Protein AF-A0A4Z2GWP3-F1 (afdb_monomer)

Mean predicted aligned error: 12.88 Å

Solvent-accessible surface area (backbone atoms only — not comparable to full-atom values): 7897 Å² total; per-residue (Å²): 110,68,68,59,49,54,51,52,46,59,52,51,66,72,47,76,87,58,98,72,71,48,75,47,80,49,62,84,63,55,76,90,75,50,82,50,71,71,55,49,55,53,47,52,62,71,72,40,92,55,92,59,53,71,80,32,50,43,82,34,58,48,72,70,59,44,52,78,74,45,75,66,91,79,59,88,74,59,67,72,57,54,52,53,52,52,56,50,51,51,60,51,52,53,52,54,53,53,50,52,55,53,52,56,58,58,66,70,70,73,71,82,78,82,80,84,79,80,80,88,80,92,133

Radius of gyration: 27.99 Å; Cα contacts (8 Å, |Δi|>4): 48; chains: 1; bounding box: 84×50×63 Å

Organism: NCBI:txid230148

Sequence (123 aa):
MENLFFYVVSSLELLVAEDYMIVYLNGATPRRKMPGISWLRRCYQMIDRNVKFMDKIRYVHTLEELSQIIPMEHVQIPECVLQYDDEKAQAQGERLHQEEQQSNSALAKERPKSVIAEVGRDI

Secondary structure (DSSP, 8-state):
-HHHHHHHHHHHHHTTTS---EEEE-TT--GGGSPPHHHHHHHHHHH-SSTTHHHHEEEESSHHHHHTTS-GGG----HHHHHHHHHHHHHHHHHHHHHHHHHHHHHTT--------------

Foldseek 3Di:
DVVVLVVVLVVLVVVVPDDAAAEAACQPPDPVPDDDPVRVVVSVVRNDPDPCVVVRYHYDRAVVRVCVVDPPPPDDDDPVRVVVRVVVVVVVVVVVVVVVVVVVVVVVVPDDDDDPDDDDDDD

InterPro domains:
  IPR001251 CRAL-TRIO lipid binding domain [PF13716] (1-52)
  IPR036865 CRAL-TRIO lipid binding domain superfamily [G3DSA:3.40.525.10] (1-50)
  IPR036865 CRAL-TRIO lipid binding domain superfamily [G3DSA:3.40.525.10] (51-91)

Nearest PDB structures (foldseek):
  3k32-assembly1_A  TM=3.205E-01  e=5.606E+00  Methanocaldococcus jannaschii
  7x30-assembly1_b  TM=2.495E-01  e=9.070E+00  Staphylococcus phage S6

Structure (mmCIF, N/CA/C/O backbone):
data_AF-A0A4Z2GWP3-F1
#
_entry.id   AF-A0A4Z2GWP3-F1
#
loop_
_atom_site.group_PDB
_atom_site.id
_atom_site.type_symbol
_atom_site.label_atom_id
_atom_site.label_alt_id
_atom_site.label_comp_id
_atom_site.label_asym_id
_atom_site.label_entity_id
_atom_site.label_seq_id
_atom_site.pdbx_PDB_ins_code
_atom_site.Cartn_x
_atom_site.Cartn_y
_atom_site.Cartn_z
_atom_site.occupancy
_atom_site.B_iso_or_equiv
_atom_site.auth_seq_id
_atom_site.auth_comp_id
_atom_site.auth_asym_id
_atom_site.auth_atom_id
_atom_site.pdbx_PDB_model_num
ATOM 1 N N . MET A 1 1 ? 13.058 -0.166 5.796 1.00 69.12 1 MET A N 1
ATOM 2 C CA . MET A 1 1 ? 12.396 0.104 4.499 1.00 69.12 1 MET A CA 1
ATOM 3 C C . MET A 1 1 ? 13.223 -0.366 3.306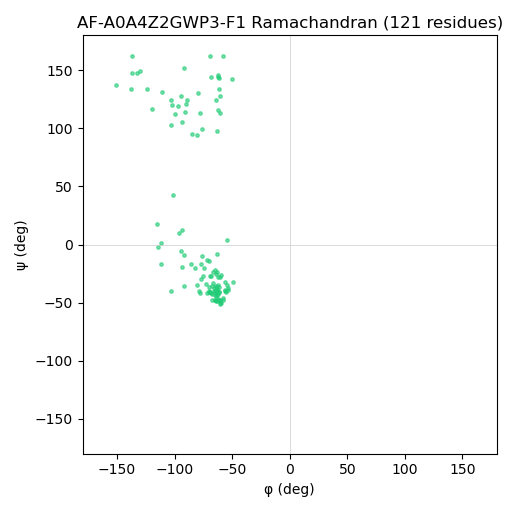 1.00 69.12 1 MET A C 1
ATOM 5 O O . MET A 1 1 ? 12.621 -0.726 2.308 1.00 69.12 1 MET A O 1
ATOM 9 N N . GLU A 1 2 ? 14.560 -0.423 3.381 1.00 71.31 2 GLU A N 1
ATOM 10 C CA . GLU A 1 2 ? 15.378 -0.945 2.266 1.00 71.31 2 GLU A CA 1
ATOM 11 C C . GLU A 1 2 ? 15.162 -2.446 2.004 1.00 71.31 2 GLU A C 1
ATOM 13 O O . GLU A 1 2 ? 15.038 -2.846 0.857 1.00 71.31 2 GLU A O 1
ATOM 18 N N . ASN A 1 3 ? 14.976 -3.268 3.041 1.00 80.94 3 ASN A N 1
ATOM 19 C CA . ASN A 1 3 ? 14.669 -4.696 2.849 1.00 80.94 3 ASN A CA 1
ATOM 20 C C . ASN A 1 3 ? 13.330 -4.923 2.127 1.00 80.94 3 ASN A C 1
ATOM 22 O O . ASN A 1 3 ? 13.235 -5.783 1.262 1.00 80.94 3 ASN A O 1
ATOM 26 N N . LEU A 1 4 ? 12.308 -4.118 2.451 1.00 77.75 4 LEU A N 1
ATOM 27 C CA . LEU A 1 4 ? 11.025 -4.139 1.742 1.00 77.75 4 LEU A CA 1
ATOM 28 C C . LEU A 1 4 ? 11.211 -3.719 0.283 1.00 77.75 4 LEU A C 1
ATOM 30 O O . LEU A 1 4 ? 10.626 -4.315 -0.610 1.00 77.75 4 LEU A O 1
ATOM 34 N N . PHE A 1 5 ? 12.048 -2.711 0.046 1.00 75.19 5 PHE A N 1
ATOM 35 C CA . PHE A 1 5 ? 12.366 -2.257 -1.297 1.00 75.19 5 PHE A CA 1
ATOM 36 C C . PHE A 1 5 ? 13.006 -3.362 -2.145 1.00 75.19 5 PHE A C 1
ATOM 38 O O . PHE A 1 5 ? 12.503 -3.657 -3.224 1.00 75.19 5 PHE A O 1
ATOM 45 N N . PHE A 1 6 ? 14.057 -4.014 -1.640 1.00 79.12 6 PHE A N 1
ATOM 46 C CA . PHE A 1 6 ? 14.716 -5.104 -2.362 1.00 79.12 6 PHE A CA 1
ATOM 47 C C . PHE A 1 6 ? 13.798 -6.307 -2.568 1.00 79.12 6 PHE A C 1
ATOM 49 O O . PHE A 1 6 ? 13.832 -6.909 -3.635 1.00 79.12 6 PHE A O 1
ATOM 56 N N . TYR A 1 7 ? 12.937 -6.616 -1.595 1.00 82.50 7 TYR A N 1
ATOM 57 C CA . TYR A 1 7 ? 11.922 -7.654 -1.749 1.00 82.50 7 TYR A CA 1
ATOM 58 C C . TYR A 1 7 ? 10.945 -7.339 -2.888 1.00 82.50 7 TYR A C 1
ATOM 60 O O . TYR A 1 7 ? 10.698 -8.193 -3.736 1.00 82.50 7 TYR A O 1
ATOM 68 N N . VAL A 1 8 ? 10.423 -6.109 -2.937 1.00 78.38 8 VAL A N 1
ATOM 69 C CA . VAL A 1 8 ? 9.487 -5.674 -3.984 1.00 78.38 8 VAL A CA 1
ATOM 70 C C . VAL A 1 8 ? 10.159 -5.701 -5.355 1.00 78.38 8 VAL A C 1
ATOM 72 O O . VAL A 1 8 ? 9.604 -6.286 -6.277 1.00 78.38 8 VAL A O 1
ATOM 75 N N . VAL A 1 9 ? 11.364 -5.137 -5.488 1.00 77.25 9 VAL A N 1
ATOM 76 C CA . VAL A 1 9 ? 12.116 -5.150 -6.756 1.00 77.25 9 VAL A CA 1
ATOM 77 C C . VAL A 1 9 ? 12.390 -6.583 -7.209 1.00 77.25 9 VAL A C 1
ATOM 79 O O . VAL A 1 9 ? 12.040 -6.936 -8.328 1.00 77.25 9 VAL A O 1
ATOM 82 N N . SER A 1 10 ? 12.927 -7.429 -6.324 1.00 78.56 10 SER A N 1
ATOM 83 C CA . SER A 1 10 ? 13.239 -8.823 -6.653 1.00 78.56 10 SER A CA 1
ATOM 84 C C . SER A 1 10 ? 11.993 -9.630 -7.019 1.00 78.56 10 SER A C 1
ATOM 86 O O . SER A 1 10 ? 12.074 -10.497 -7.879 1.00 78.56 10 SER A O 1
ATOM 88 N N . SER A 1 11 ? 10.846 -9.357 -6.392 1.00 78.12 11 SER A N 1
ATOM 89 C CA . SER A 1 11 ? 9.590 -10.045 -6.716 1.00 78.12 11 SER A CA 1
ATOM 90 C C . SER A 1 11 ? 9.045 -9.603 -8.074 1.00 78.12 11 SER A C 1
ATOM 92 O O . SER A 1 11 ? 8.604 -10.435 -8.857 1.00 78.12 11 SER A O 1
ATOM 94 N N . LEU A 1 12 ? 9.106 -8.306 -8.384 1.00 76.19 12 LEU A N 1
ATOM 95 C CA . LEU A 1 12 ? 8.613 -7.760 -9.651 1.00 76.19 12 LEU A CA 1
ATOM 96 C C . LEU A 1 12 ? 9.511 -8.122 -10.840 1.00 76.19 12 LEU A C 1
ATOM 98 O O . LEU A 1 12 ? 8.992 -8.375 -11.923 1.00 76.19 12 LEU A O 1
ATOM 102 N N . GLU A 1 13 ? 10.831 -8.218 -10.644 1.00 73.44 13 GLU A N 1
ATOM 103 C CA . GLU A 1 13 ? 11.769 -8.734 -11.655 1.00 73.44 13 GLU A CA 1
ATOM 104 C C . GLU A 1 13 ? 11.470 -10.191 -12.050 1.00 73.44 13 GLU A C 1
ATOM 106 O O . GLU A 1 13 ? 11.734 -10.594 -13.180 1.00 73.44 13 GLU A O 1
ATOM 111 N N . LEU A 1 14 ? 10.885 -10.984 -11.149 1.00 68.25 14 LEU A N 1
ATOM 112 C CA . LEU A 1 14 ? 10.464 -12.357 -11.445 1.00 68.25 14 LEU A CA 1
ATOM 113 C C . LEU A 1 14 ? 9.100 -12.422 -12.150 1.00 68.25 14 LEU A C 1
ATOM 115 O O . LEU A 1 14 ? 8.801 -13.414 -12.810 1.00 68.25 14 LEU A O 1
ATOM 119 N N . LEU A 1 15 ? 8.289 -11.366 -12.047 1.00 69.19 15 LEU A N 1
ATOM 120 C CA . LEU A 1 15 ? 6.936 -11.269 -12.611 1.00 69.19 15 LEU A CA 1
ATOM 121 C C . LEU A 1 15 ? 6.905 -10.619 -14.014 1.00 69.19 15 LEU A C 1
ATOM 123 O O . LEU A 1 15 ? 5.828 -10.299 -14.506 1.00 69.19 15 LEU A O 1
ATOM 127 N N . VAL A 1 16 ? 8.067 -10.453 -14.670 1.00 59.75 16 VAL A N 1
ATOM 128 C CA . VAL A 1 16 ? 8.345 -9.708 -15.932 1.00 59.75 16 VAL A CA 1
ATOM 129 C C . VAL A 1 16 ? 7.489 -10.086 -17.167 1.00 59.75 16 VAL A C 1
ATOM 131 O O . VAL A 1 16 ? 7.671 -9.514 -18.239 1.00 59.75 16 VAL A O 1
ATOM 134 N N . ALA A 1 17 ? 6.508 -10.981 -17.053 1.00 53.62 17 ALA A N 1
ATOM 135 C CA . ALA A 1 17 ? 5.630 -11.368 -18.157 1.00 53.62 17 ALA A CA 1
ATOM 136 C C . ALA A 1 17 ? 4.306 -10.576 -18.261 1.00 53.62 17 ALA A C 1
ATOM 138 O O . ALA A 1 17 ? 3.720 -10.575 -19.342 1.00 53.62 17 ALA A O 1
ATOM 139 N N . GLU A 1 18 ? 3.827 -9.898 -17.206 1.00 58.94 18 GLU A N 1
ATOM 140 C CA . GLU A 1 18 ? 2.463 -9.327 -17.186 1.00 58.94 18 GLU A CA 1
ATOM 141 C C . GLU A 1 18 ? 2.402 -7.869 -16.692 1.00 58.94 18 GLU A C 1
ATOM 143 O O . GLU A 1 18 ? 3.193 -7.437 -15.849 1.00 58.94 18 GLU A O 1
ATOM 148 N N . ASP A 1 19 ? 1.449 -7.095 -17.226 1.00 73.56 19 ASP A N 1
ATOM 149 C CA . ASP A 1 19 ? 1.130 -5.740 -16.761 1.00 73.56 19 ASP A CA 1
ATOM 150 C C . ASP A 1 19 ? 0.628 -5.798 -15.309 1.00 73.56 19 ASP A C 1
ATOM 152 O O . ASP A 1 19 ? -0.536 -6.084 -15.034 1.00 73.56 19 ASP A O 1
ATOM 156 N N . TYR A 1 20 ? 1.527 -5.539 -14.360 1.00 77.31 20 TYR A N 1
ATOM 157 C CA . TYR A 1 20 ? 1.237 -5.618 -12.933 1.00 77.31 20 TYR A CA 1
ATOM 158 C C . TYR A 1 20 ? 0.782 -4.275 -12.346 1.00 77.31 20 TYR A C 1
ATOM 160 O O . TYR A 1 20 ? 1.203 -3.190 -12.762 1.00 77.31 20 TYR A O 1
ATOM 168 N N . MET A 1 21 ? -0.020 -4.366 -11.286 1.00 80.25 21 MET A N 1
ATOM 169 C CA . MET A 1 21 ? -0.400 -3.257 -10.415 1.00 80.25 21 MET A CA 1
ATOM 170 C C . MET A 1 21 ? -0.037 -3.613 -8.971 1.00 80.25 21 MET A C 1
ATOM 172 O O . MET A 1 21 ? -0.329 -4.709 -8.499 1.00 80.25 21 MET A O 1
ATOM 176 N N . ILE A 1 22 ? 0.592 -2.682 -8.257 1.00 83.56 22 ILE A N 1
ATOM 177 C CA . ILE A 1 22 ? 0.935 -2.825 -6.842 1.00 83.56 22 ILE A CA 1
ATOM 178 C C . ILE A 1 22 ? -0.149 -2.131 -6.026 1.00 83.56 22 ILE A C 1
ATOM 180 O O . ILE A 1 22 ? -0.325 -0.916 -6.125 1.00 83.56 22 ILE A O 1
ATOM 184 N N . VAL A 1 23 ? -0.846 -2.879 -5.177 1.00 85.44 23 VAL A N 1
ATOM 185 C CA . VAL A 1 23 ? -1.799 -2.300 -4.228 1.00 85.44 23 VAL A CA 1
ATOM 186 C C . VAL A 1 23 ? -1.165 -2.250 -2.840 1.00 85.44 23 VAL A C 1
ATOM 188 O O . VAL A 1 23 ? -0.766 -3.272 -2.285 1.00 85.44 23 VAL A O 1
ATOM 191 N N . TYR A 1 24 ? -1.042 -1.047 -2.283 1.00 86.44 24 TYR A N 1
ATOM 192 C CA . TYR A 1 24 ? -0.488 -0.805 -0.956 1.00 86.44 24 TYR A CA 1
ATOM 193 C C . TYR A 1 24 ? -1.609 -0.519 0.045 1.00 86.44 24 TYR A C 1
ATOM 195 O O . TYR A 1 24 ? -2.153 0.588 0.093 1.00 86.44 24 TYR A O 1
ATOM 203 N N . LEU A 1 25 ? -1.928 -1.525 0.862 1.00 86.31 25 LEU A N 1
ATOM 204 C CA . LEU A 1 25 ? -2.883 -1.408 1.960 1.00 86.31 25 LEU A CA 1
ATOM 205 C C . LEU A 1 25 ? -2.234 -0.699 3.156 1.00 86.31 25 LEU A C 1
ATOM 207 O O . LEU A 1 25 ? -1.318 -1.217 3.795 1.00 86.31 25 LEU A O 1
ATOM 211 N N . ASN A 1 26 ? -2.722 0.501 3.462 1.00 82.94 26 ASN A N 1
ATOM 212 C CA . ASN A 1 26 ? -2.139 1.413 4.445 1.00 82.94 26 ASN A CA 1
ATOM 213 C C . ASN A 1 26 ? -3.049 1.680 5.658 1.00 82.94 26 ASN A C 1
ATOM 215 O O . ASN A 1 26 ? -2.851 2.664 6.371 1.00 82.94 26 ASN A O 1
ATOM 219 N N . GLY A 1 27 ? -4.060 0.840 5.893 1.00 79.31 27 GLY A N 1
ATOM 220 C CA . GLY A 1 27 ? -5.104 1.091 6.894 1.00 79.31 27 GLY A CA 1
ATOM 221 C C . GLY A 1 27 ? -4.595 1.326 8.322 1.00 79.31 27 GLY A C 1
ATOM 222 O O . GLY A 1 27 ? -5.174 2.136 9.040 1.00 79.31 27 GLY A O 1
ATOM 223 N N . ALA A 1 28 ? -3.482 0.687 8.702 1.00 77.56 28 ALA A N 1
ATOM 224 C CA . ALA A 1 28 ? -2.955 0.691 10.071 1.00 77.56 28 ALA A CA 1
ATOM 225 C C . ALA A 1 28 ? -1.593 1.392 10.246 1.00 77.56 28 ALA A C 1
ATOM 227 O O . ALA A 1 28 ? -1.062 1.445 11.358 1.00 77.56 28 ALA A O 1
ATOM 228 N N . THR A 1 29 ? -0.967 1.897 9.178 1.00 79.06 29 THR A N 1
ATOM 229 C CA . THR A 1 29 ? 0.428 2.361 9.258 1.00 79.06 29 THR A CA 1
ATOM 230 C C . THR A 1 29 ? 0.498 3.846 9.630 1.00 79.06 29 THR A C 1
ATOM 232 O O . THR A 1 29 ? 0.021 4.702 8.882 1.00 79.06 29 THR A O 1
ATOM 235 N N . PRO A 1 30 ? 1.165 4.215 10.742 1.00 77.25 30 PRO A N 1
ATOM 236 C CA . PRO A 1 30 ? 1.369 5.617 11.090 1.00 77.25 30 PRO A CA 1
ATOM 237 C C . PRO A 1 30 ? 2.207 6.339 10.030 1.00 77.25 30 PRO A C 1
ATOM 239 O O . PRO A 1 30 ? 3.182 5.779 9.528 1.00 77.25 30 PRO A O 1
ATOM 242 N N . ARG A 1 31 ? 1.930 7.629 9.781 1.00 74.75 31 ARG A N 1
ATOM 243 C CA . ARG A 1 31 ? 2.667 8.458 8.798 1.00 74.75 31 ARG A CA 1
ATOM 244 C C . ARG A 1 31 ? 4.193 8.399 8.940 1.00 74.75 31 ARG A C 1
ATOM 246 O O . ARG A 1 31 ? 4.900 8.438 7.944 1.00 74.75 31 ARG A O 1
ATOM 253 N N . ARG A 1 32 ? 4.716 8.238 10.161 1.00 76.62 32 ARG A N 1
ATOM 254 C CA . ARG A 1 32 ? 6.163 8.113 10.432 1.00 76.62 32 ARG A CA 1
ATOM 255 C C . ARG A 1 32 ? 6.796 6.834 9.862 1.00 76.62 32 ARG A C 1
ATOM 257 O O . ARG A 1 32 ? 8.006 6.794 9.666 1.00 76.62 32 ARG A O 1
ATOM 264 N N . LYS A 1 33 ? 6.004 5.783 9.644 1.00 76.62 33 LYS A N 1
ATOM 265 C CA . LYS A 1 33 ? 6.442 4.522 9.029 1.00 76.62 33 LYS A CA 1
ATOM 266 C C . LYS A 1 33 ? 6.190 4.490 7.519 1.00 76.62 33 LYS A C 1
ATOM 268 O O . LYS A 1 33 ? 6.627 3.543 6.871 1.00 76.62 33 LYS A O 1
ATOM 273 N N . MET A 1 34 ? 5.523 5.506 6.962 1.00 79.12 34 MET A N 1
ATOM 274 C CA . MET A 1 34 ? 5.361 5.607 5.517 1.00 79.12 34 MET A CA 1
ATOM 275 C C . MET A 1 34 ? 6.714 5.896 4.857 1.00 79.12 34 MET A C 1
ATOM 277 O O . MET A 1 34 ? 7.544 6.620 5.417 1.00 79.12 34 MET A O 1
ATOM 281 N N . PRO A 1 35 ? 6.963 5.335 3.669 1.00 76.12 35 PRO A N 1
ATOM 282 C CA . PRO A 1 35 ? 8.179 5.626 2.933 1.00 76.12 35 PRO A CA 1
ATOM 283 C C . PRO A 1 35 ? 8.270 7.116 2.582 1.00 76.12 35 PRO A C 1
ATOM 285 O O . PRO A 1 35 ? 7.314 7.718 2.098 1.00 76.12 35 PRO A O 1
ATOM 288 N N . GLY A 1 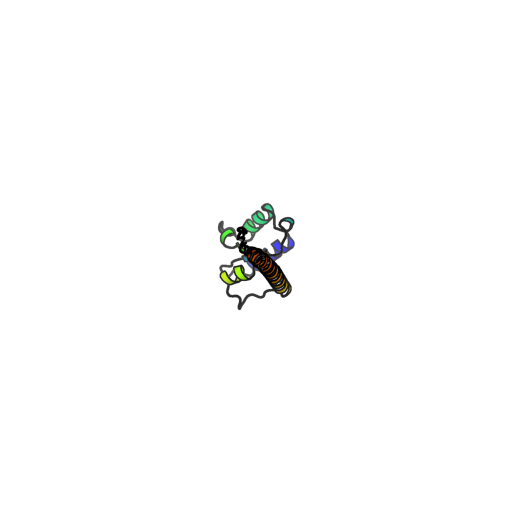36 ? 9.442 7.713 2.807 1.00 81.12 36 GLY A N 1
ATOM 289 C CA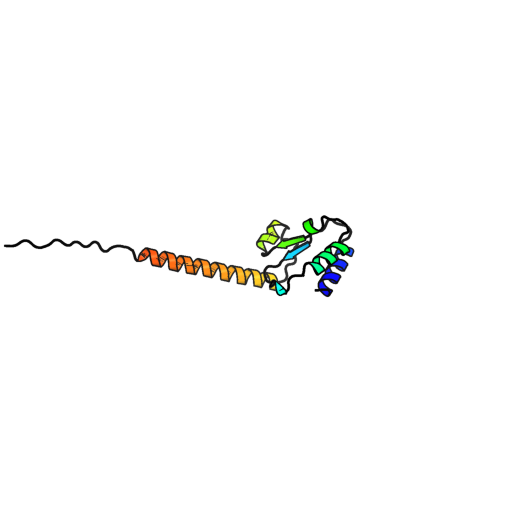 . GLY A 1 36 ? 9.702 9.099 2.420 1.00 81.12 36 GLY A CA 1
ATOM 290 C C . GLY A 1 36 ? 9.777 9.284 0.900 1.00 81.12 36 GLY A C 1
ATOM 291 O O . GLY A 1 36 ? 10.022 8.338 0.151 1.00 81.12 36 GLY A O 1
ATOM 292 N N . ILE A 1 37 ? 9.651 10.531 0.442 1.00 78.56 37 ILE A N 1
ATOM 293 C CA . ILE A 1 37 ? 9.686 10.897 -0.988 1.00 78.56 37 ILE A CA 1
ATOM 294 C C . ILE A 1 37 ? 10.977 10.415 -1.669 1.00 78.56 37 ILE A C 1
ATOM 296 O O . ILE A 1 37 ? 10.935 9.917 -2.791 1.00 78.56 37 ILE A O 1
ATOM 300 N N . SER A 1 38 ? 12.123 10.497 -0.986 1.00 80.56 38 SER A N 1
ATOM 301 C CA . SER A 1 38 ? 13.405 10.010 -1.515 1.00 80.56 38 SER A CA 1
ATOM 302 C C . SER A 1 38 ? 13.424 8.493 -1.730 1.00 80.56 38 SER A C 1
ATOM 304 O O . SER A 1 38 ? 14.006 8.023 -2.705 1.00 80.56 38 SER A O 1
ATOM 306 N N . TRP A 1 39 ? 12.764 7.728 -0.852 1.00 80.62 39 TRP A N 1
ATOM 307 C CA . TRP A 1 39 ? 12.619 6.277 -1.005 1.00 80.62 39 TRP A CA 1
ATOM 308 C C . TRP A 1 39 ? 11.739 5.961 -2.207 1.00 80.62 39 TRP A C 1
ATOM 310 O O . TRP A 1 39 ? 12.135 5.180 -3.068 1.00 80.62 39 TRP A O 1
ATOM 320 N N . LEU A 1 40 ? 10.595 6.641 -2.313 1.00 76.38 40 LEU A N 1
ATOM 321 C CA . LEU A 1 40 ? 9.685 6.486 -3.440 1.00 76.38 40 LEU A CA 1
ATOM 322 C C . LEU A 1 40 ? 10.394 6.804 -4.760 1.00 76.38 40 LEU A C 1
ATOM 324 O O . LEU A 1 40 ? 10.363 5.987 -5.671 1.00 76.38 40 LEU A O 1
ATOM 328 N N . ARG A 1 41 ? 11.130 7.922 -4.840 1.00 77.12 41 ARG A N 1
ATOM 329 C CA . ARG A 1 41 ? 11.916 8.315 -6.025 1.00 77.12 41 ARG A CA 1
ATOM 330 C C . ARG A 1 41 ? 12.907 7.240 -6.467 1.00 77.12 41 ARG A C 1
ATOM 332 O O . ARG A 1 41 ? 13.037 7.001 -7.663 1.00 77.12 41 ARG A O 1
ATOM 339 N N . ARG A 1 42 ? 13.575 6.580 -5.519 1.00 77.19 42 ARG A N 1
ATOM 340 C CA . ARG A 1 42 ? 14.495 5.472 -5.810 1.00 77.19 42 ARG A CA 1
ATOM 341 C C . ARG A 1 42 ? 13.752 4.220 -6.281 1.00 77.19 42 ARG A C 1
ATOM 343 O O . ARG A 1 42 ? 14.226 3.553 -7.194 1.00 77.19 42 ARG A O 1
ATOM 350 N N . CYS A 1 43 ? 12.574 3.947 -5.719 1.00 74.69 43 CYS A N 1
ATOM 351 C CA . CYS A 1 43 ? 11.719 2.849 -6.164 1.00 74.69 43 CYS A CA 1
ATOM 352 C C . CYS A 1 43 ? 11.213 3.048 -7.589 1.00 74.69 43 CYS A C 1
ATOM 354 O O . CYS A 1 43 ? 11.363 2.146 -8.411 1.00 74.69 43 CYS A O 1
ATOM 356 N N . TYR A 1 44 ? 10.708 4.251 -7.888 1.00 73.19 44 TYR A N 1
ATOM 357 C CA . TYR A 1 44 ? 10.262 4.647 -9.225 1.00 73.19 44 TYR A CA 1
ATOM 358 C C . TYR A 1 44 ? 11.360 4.424 -10.269 1.00 73.19 44 TYR A C 1
ATOM 360 O O . TYR A 1 44 ? 11.052 4.023 -11.374 1.00 73.19 44 TYR A O 1
ATOM 368 N N . GLN A 1 45 ? 12.633 4.663 -9.934 1.00 74.94 45 GLN A N 1
ATOM 369 C CA . GLN A 1 45 ? 13.744 4.517 -10.882 1.00 74.94 45 GLN A CA 1
ATOM 370 C C . GLN A 1 45 ? 14.178 3.068 -11.137 1.00 74.94 45 GLN A C 1
ATOM 372 O O . GLN A 1 45 ? 14.706 2.789 -12.210 1.00 74.94 45 GLN A O 1
ATOM 377 N N . MET A 1 46 ? 14.028 2.173 -10.155 1.00 71.56 46 MET A N 1
ATOM 378 C CA . MET A 1 46 ? 14.502 0.786 -10.266 1.00 71.56 46 MET A CA 1
ATOM 379 C C . MET A 1 46 ? 13.444 -0.169 -10.810 1.00 71.56 46 MET A C 1
ATOM 381 O O . MET A 1 46 ? 13.796 -1.088 -11.538 1.00 71.56 46 MET A O 1
ATOM 385 N N . ILE A 1 47 ? 12.172 0.037 -10.466 1.00 70.31 47 ILE A N 1
ATOM 386 C CA . ILE A 1 47 ? 11.108 -0.911 -10.810 1.00 70.31 47 ILE A CA 1
ATOM 387 C C . ILE A 1 47 ? 10.625 -0.729 -12.258 1.00 70.31 47 ILE A C 1
ATOM 389 O O . ILE A 1 47 ? 10.288 -1.703 -12.926 1.00 70.31 47 ILE A O 1
ATOM 393 N N . ASP A 1 48 ? 10.606 0.504 -12.768 1.00 66.31 48 ASP A N 1
ATOM 394 C CA . ASP A 1 48 ? 10.247 0.766 -14.159 1.00 66.31 48 ASP A CA 1
ATOM 395 C C . ASP A 1 48 ? 10.949 2.033 -14.673 1.00 66.31 48 ASP A C 1
ATOM 397 O O . ASP A 1 48 ? 10.998 3.053 -13.994 1.00 66.31 48 ASP A O 1
ATOM 401 N N . ARG A 1 49 ? 11.480 2.013 -15.900 1.00 62.22 49 ARG A N 1
ATOM 402 C CA . ARG A 1 49 ? 11.974 3.244 -16.555 1.00 62.22 49 ARG A CA 1
ATOM 403 C C . ARG A 1 49 ? 10.827 4.112 -17.079 1.00 62.22 49 ARG A C 1
ATOM 405 O O . ARG A 1 49 ? 11.063 5.247 -17.498 1.00 62.22 49 ARG A O 1
ATOM 412 N N . ASN A 1 50 ? 9.602 3.586 -17.082 1.00 57.25 50 ASN A N 1
ATOM 413 C CA . ASN A 1 50 ? 8.427 4.283 -17.573 1.00 57.25 50 ASN A CA 1
ATOM 414 C C . ASN A 1 50 ? 7.873 5.277 -16.544 1.00 57.25 50 ASN A C 1
ATOM 416 O O . ASN A 1 50 ? 7.583 4.953 -15.394 1.00 57.25 50 ASN A O 1
ATOM 420 N N . VAL A 1 51 ? 7.636 6.503 -17.007 1.00 55.94 51 VAL A N 1
ATOM 421 C CA . VAL A 1 51 ? 7.183 7.662 -16.213 1.00 55.94 51 VAL A CA 1
ATOM 422 C C . VAL A 1 51 ? 5.795 7.470 -15.573 1.00 55.94 51 VAL A C 1
ATOM 424 O O . VAL A 1 51 ? 5.376 8.283 -14.754 1.00 55.94 51 VAL A O 1
ATOM 427 N N . LYS A 1 52 ? 5.088 6.390 -15.932 1.00 65.69 52 LYS A N 1
ATOM 428 C CA . LYS A 1 52 ? 3.720 6.053 -15.505 1.00 65.69 52 LYS A CA 1
ATOM 429 C C . LYS A 1 52 ? 3.647 5.092 -14.318 1.00 65.69 52 LYS A C 1
ATOM 431 O O . LYS A 1 52 ? 2.574 4.605 -13.996 1.00 65.69 52 LYS A O 1
ATOM 436 N N . PHE A 1 53 ? 4.754 4.794 -13.639 1.00 65.50 53 PHE A N 1
ATOM 437 C CA . PHE A 1 53 ? 4.715 3.893 -12.479 1.00 65.50 53 PHE A CA 1
ATOM 438 C C . PHE A 1 53 ? 3.793 4.403 -11.349 1.00 65.50 53 PHE A C 1
ATOM 440 O O . PHE A 1 53 ? 3.232 3.598 -10.614 1.00 65.50 53 PHE A O 1
ATOM 447 N N . MET A 1 54 ? 3.562 5.718 -11.241 1.00 63.97 54 MET A N 1
ATOM 448 C CA . MET A 1 54 ? 2.521 6.270 -10.357 1.00 63.97 54 MET A CA 1
ATOM 449 C C . MET A 1 54 ? 1.132 5.676 -10.632 1.00 63.97 54 MET A C 1
ATOM 451 O O . MET A 1 54 ? 0.389 5.427 -9.691 1.00 63.97 54 MET A O 1
ATOM 455 N N . ASP A 1 55 ? 0.812 5.376 -11.891 1.00 70.06 55 ASP A N 1
ATOM 456 C CA . ASP A 1 55 ? -0.463 4.761 -12.273 1.00 70.06 55 ASP A CA 1
ATOM 457 C C . ASP A 1 55 ? -0.517 3.269 -11.901 1.00 70.06 55 ASP A C 1
ATOM 459 O O . ASP A 1 55 ? -1.603 2.701 -11.771 1.00 70.06 55 ASP A O 1
ATOM 463 N N . LYS A 1 56 ? 0.654 2.643 -11.695 1.00 76.12 56 LYS A N 1
ATOM 464 C CA . LYS A 1 56 ? 0.810 1.234 -11.307 1.00 76.12 56 LYS A CA 1
ATOM 465 C C . LYS A 1 56 ? 0.726 1.008 -9.798 1.00 76.12 56 LYS A C 1
ATOM 467 O O . LYS A 1 56 ? 0.537 -0.135 -9.395 1.00 76.12 56 LYS A O 1
ATOM 472 N N . ILE A 1 57 ? 0.867 2.042 -8.961 1.00 81.31 57 ILE A N 1
ATOM 473 C CA . ILE A 1 57 ? 0.679 1.924 -7.507 1.00 81.31 57 ILE A CA 1
ATOM 474 C C . ILE A 1 57 ? -0.676 2.497 -7.105 1.00 81.31 57 ILE A C 1
ATOM 476 O O . ILE A 1 57 ? -0.951 3.677 -7.309 1.00 81.31 57 ILE A O 1
ATOM 480 N N . ARG A 1 58 ? -1.495 1.688 -6.431 1.00 84.25 58 ARG A N 1
ATOM 481 C CA . ARG A 1 58 ? -2.729 2.144 -5.783 1.00 84.25 58 ARG A CA 1
ATOM 482 C C . ARG A 1 58 ? -2.591 2.085 -4.273 1.00 84.25 58 ARG A C 1
ATOM 484 O O . ARG A 1 58 ? -2.162 1.080 -3.717 1.00 84.25 58 ARG A O 1
ATOM 491 N N . TYR A 1 59 ? -2.964 3.174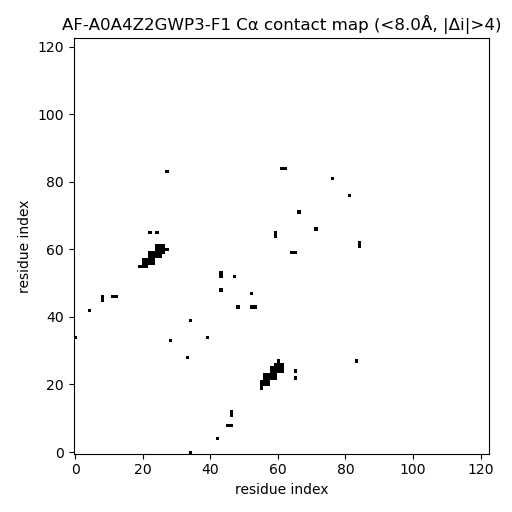 -3.616 1.00 86.00 59 TYR A N 1
ATOM 492 C CA . TYR A 1 59 ? -3.058 3.250 -2.165 1.00 86.00 59 TYR A CA 1
ATOM 493 C C . TYR A 1 59 ? -4.499 2.959 -1.766 1.00 86.00 59 TYR A C 1
ATOM 495 O O . TYR A 1 59 ? -5.405 3.597 -2.295 1.00 86.00 59 TYR A O 1
ATOM 503 N N . VAL A 1 60 ? -4.689 2.020 -0.844 1.00 88.19 60 VAL A N 1
ATOM 504 C CA . VAL A 1 60 ? -5.998 1.705 -0.258 1.00 88.19 60 VAL A CA 1
ATOM 505 C C . VAL A 1 60 ? -5.892 1.684 1.260 1.00 88.19 60 VAL A C 1
ATOM 507 O O . VAL A 1 60 ? -4.835 1.379 1.825 1.00 88.19 60 VAL A O 1
ATOM 510 N N . HIS A 1 61 ? -6.971 2.040 1.939 1.00 86.12 61 HIS A N 1
ATOM 511 C CA . HIS A 1 61 ? -7.024 2.173 3.392 1.00 86.12 61 HIS A CA 1
ATOM 512 C C . HIS A 1 61 ? -7.901 1.120 4.070 1.00 86.12 61 HIS A C 1
ATOM 514 O O . HIS A 1 61 ? -7.763 0.928 5.281 1.00 86.12 61 HIS A O 1
ATOM 520 N N . THR A 1 62 ? -8.764 0.442 3.318 1.00 88.00 62 THR A N 1
ATOM 521 C CA . THR A 1 62 ? -9.666 -0.606 3.811 1.00 88.00 62 THR A CA 1
ATOM 522 C C . THR A 1 62 ? -9.695 -1.788 2.850 1.00 88.00 62 THR A C 1
ATOM 524 O O . THR A 1 62 ? -9.296 -1.676 1.685 1.00 88.00 62 THR A O 1
ATOM 527 N N . LEU A 1 63 ? -10.174 -2.932 3.337 1.00 89.44 63 LEU A N 1
ATOM 528 C CA . LEU A 1 63 ? -10.416 -4.095 2.482 1.00 89.44 63 LEU A CA 1
ATOM 529 C C . LEU A 1 63 ? -11.583 -3.866 1.512 1.00 89.44 63 LEU A C 1
ATOM 531 O O . LEU A 1 63 ? -11.578 -4.399 0.404 1.00 89.44 63 LEU A O 1
ATOM 535 N N . GLU A 1 64 ? -12.533 -3.010 1.884 1.00 88.75 64 GLU A N 1
ATOM 536 C CA . GLU A 1 64 ? -13.615 -2.573 1.002 1.00 88.75 64 GLU A CA 1
ATOM 537 C C . GLU A 1 64 ? -13.072 -1.846 -0.238 1.00 88.75 64 GLU A C 1
ATOM 539 O O . GLU A 1 64 ? -13.419 -2.206 -1.363 1.00 88.75 64 GLU A O 1
ATOM 544 N N . GLU A 1 65 ? -12.151 -0.893 -0.063 1.00 89.50 65 GLU A N 1
ATOM 545 C CA . GLU A 1 65 ? -11.498 -0.207 -1.186 1.00 89.50 65 GLU A CA 1
ATOM 546 C C . GLU A 1 65 ? -10.699 -1.180 -2.066 1.00 89.50 65 GLU A C 1
ATOM 548 O O . GLU A 1 65 ? -10.694 -1.046 -3.289 1.00 89.50 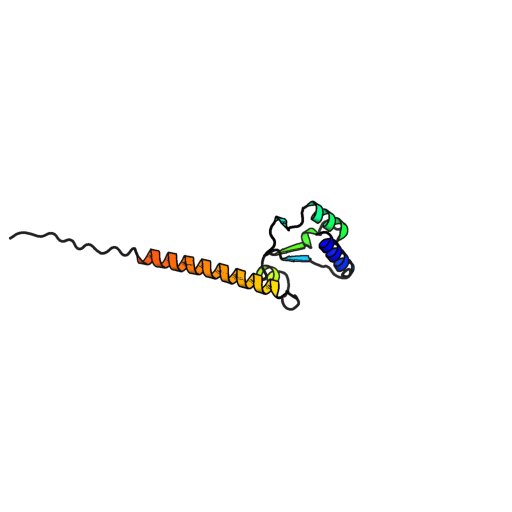65 GLU A O 1
ATOM 553 N N . LEU A 1 66 ? -10.053 -2.190 -1.469 1.00 90.38 66 LEU A N 1
ATOM 554 C CA . LEU A 1 66 ? -9.338 -3.227 -2.218 1.00 90.38 66 LEU A CA 1
ATOM 555 C C . LEU A 1 66 ? -10.285 -4.040 -3.116 1.00 90.38 66 LEU A C 1
ATOM 557 O O . LEU A 1 66 ? -9.956 -4.288 -4.279 1.00 90.38 66 LEU A O 1
ATOM 561 N N . SER A 1 67 ? -11.467 -4.400 -2.605 1.00 89.62 67 SER A N 1
ATOM 562 C CA . SER A 1 67 ? -12.464 -5.203 -3.331 1.00 89.62 67 SER A CA 1
ATOM 563 C C . SER A 1 67 ? -13.012 -4.518 -4.589 1.00 89.62 67 SER A C 1
ATOM 565 O O . SER A 1 67 ? -13.453 -5.184 -5.523 1.00 89.62 67 SER A O 1
ATOM 567 N N . GLN A 1 68 ? -12.948 -3.185 -4.644 1.00 89.50 68 GLN A N 1
ATOM 568 C CA . GLN A 1 68 ? -13.357 -2.402 -5.813 1.00 89.50 68 GLN A CA 1
ATOM 569 C C . GLN A 1 68 ? -12.313 -2.428 -6.937 1.00 89.50 68 GLN A C 1
ATOM 571 O O . GLN A 1 68 ? -12.616 -2.048 -8.068 1.00 89.50 68 GLN A O 1
ATOM 576 N N . ILE A 1 69 ? -11.078 -2.834 -6.629 1.00 87.56 69 ILE A N 1
ATOM 577 C CA . ILE A 1 69 ? -9.947 -2.795 -7.559 1.00 87.56 69 ILE A CA 1
ATOM 578 C C . ILE A 1 69 ? -9.647 -4.189 -8.112 1.00 87.56 69 ILE A C 1
ATOM 580 O O . ILE A 1 69 ? -9.341 -4.311 -9.299 1.00 87.56 69 ILE A O 1
ATOM 584 N N . ILE A 1 70 ? -9.718 -5.227 -7.274 1.00 85.69 70 ILE A N 1
ATOM 585 C CA . ILE A 1 70 ? -9.426 -6.610 -7.667 1.00 85.69 70 ILE A CA 1
ATOM 586 C C . ILE A 1 70 ? -10.458 -7.597 -7.094 1.00 85.69 70 ILE A C 1
ATOM 588 O O . ILE A 1 70 ? -10.945 -7.387 -5.981 1.00 85.69 70 ILE A O 1
ATOM 592 N N . PRO A 1 71 ? -10.768 -8.699 -7.806 1.00 85.06 71 PRO A N 1
ATOM 593 C CA . PRO A 1 71 ? -11.608 -9.769 -7.275 1.00 85.06 71 PRO A CA 1
ATOM 594 C C . PRO A 1 71 ? -10.978 -10.391 -6.025 1.00 85.06 71 PRO A C 1
ATOM 596 O O . PRO A 1 71 ? -9.828 -10.826 -6.049 1.00 85.06 71 PRO A O 1
ATOM 599 N N . MET A 1 72 ? -11.741 -10.478 -4.936 1.00 86.62 72 MET A N 1
ATOM 600 C CA . MET A 1 72 ? -11.243 -10.970 -3.642 1.00 86.62 72 MET A CA 1
ATOM 601 C C . MET A 1 72 ? -10.952 -12.483 -3.627 1.00 86.62 72 MET A C 1
ATOM 603 O O . MET A 1 72 ? -10.268 -12.968 -2.732 1.00 86.62 72 MET A O 1
ATOM 607 N N . GLU A 1 73 ? -11.428 -13.232 -4.625 1.00 82.56 73 GLU A N 1
ATOM 608 C CA . GLU A 1 73 ? -11.319 -14.697 -4.729 1.00 82.56 73 GLU A CA 1
ATOM 609 C C . GLU A 1 73 ? -9.885 -15.232 -4.883 1.00 82.56 73 GLU A C 1
ATOM 611 O O . GLU A 1 73 ? -9.610 -16.383 -4.544 1.00 82.56 73 GLU A O 1
ATOM 616 N N . HIS A 1 74 ? -8.955 -14.400 -5.354 1.00 76.88 74 HIS A N 1
ATOM 617 C CA . HIS A 1 74 ? -7.550 -14.775 -5.550 1.00 76.88 74 HIS A CA 1
ATOM 618 C C . HIS A 1 74 ? -6.590 -14.058 -4.597 1.00 76.88 74 HIS A C 1
ATOM 620 O O . HIS A 1 74 ? -5.377 -14.271 -4.656 1.00 76.88 74 HIS A O 1
ATOM 626 N N . VAL A 1 75 ? -7.108 -13.211 -3.705 1.00 83.44 75 VAL A N 1
ATOM 627 C CA . VAL A 1 75 ? -6.276 -12.404 -2.814 1.00 83.44 75 VAL A CA 1
ATOM 628 C C . VAL A 1 75 ? -6.032 -13.162 -1.518 1.00 83.44 75 VAL A C 1
ATOM 630 O O . VAL A 1 75 ? -6.938 -13.369 -0.715 1.00 83.44 75 VAL A O 1
ATOM 633 N N . GLN A 1 76 ? -4.778 -13.538 -1.275 1.00 83.75 76 GLN A N 1
ATOM 634 C CA . GLN A 1 76 ? -4.370 -14.077 0.019 1.00 83.75 76 GLN A CA 1
ATOM 635 C C . GLN A 1 76 ? -4.144 -12.934 1.010 1.00 83.75 76 GLN A C 1
ATOM 637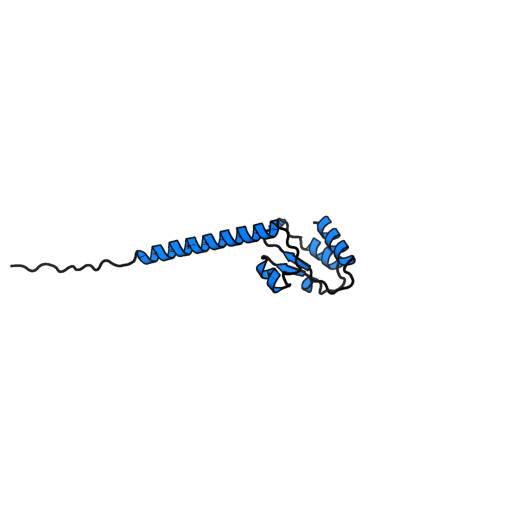 O O . GLN A 1 76 ? -3.065 -12.342 1.064 1.00 83.75 76 GLN A O 1
ATOM 642 N N . ILE A 1 77 ? -5.177 -12.621 1.794 1.00 87.19 77 ILE A N 1
ATOM 643 C CA . ILE A 1 77 ? -5.095 -11.633 2.872 1.00 87.19 77 ILE A CA 1
ATOM 644 C C . ILE A 1 77 ? -4.658 -12.342 4.160 1.00 87.19 77 ILE A C 1
ATOM 646 O O . ILE A 1 77 ? -5.315 -13.294 4.578 1.00 87.19 77 ILE A O 1
ATOM 650 N N . PRO A 1 78 ? -3.566 -11.904 4.811 1.00 89.44 78 PRO A N 1
ATOM 651 C CA . PRO A 1 78 ? -3.158 -12.458 6.096 1.00 89.44 78 PRO A CA 1
ATOM 652 C C . PRO A 1 78 ? -4.215 -12.247 7.186 1.00 89.44 78 PRO A C 1
ATOM 654 O O . PRO A 1 78 ? -4.803 -11.171 7.286 1.00 89.44 78 PRO A O 1
ATOM 657 N N . GLU A 1 79 ? -4.364 -13.231 8.073 1.00 89.25 79 GLU A N 1
ATOM 658 C CA . GLU A 1 79 ? -5.347 -13.221 9.169 1.00 89.25 79 GLU A CA 1
ATOM 659 C C . GLU A 1 79 ? -5.263 -11.964 10.053 1.00 89.25 79 GLU A C 1
ATOM 661 O O . GLU A 1 79 ? -6.273 -11.372 10.418 1.00 89.25 79 GLU A O 1
ATOM 666 N N . CYS A 1 80 ? -4.049 -11.483 10.336 1.00 88.31 80 CYS A N 1
ATOM 667 C CA . CYS A 1 80 ? -3.848 -10.283 11.150 1.00 88.31 80 CYS A CA 1
ATOM 668 C C . CYS A 1 80 ? -4.415 -9.002 10.516 1.00 88.31 80 CYS A C 1
ATOM 670 O O . CYS A 1 80 ? -4.723 -8.050 11.228 1.00 88.31 80 CYS A O 1
ATOM 672 N N . VAL A 1 81 ? -4.540 -8.958 9.187 1.00 88.94 81 VAL A N 1
ATOM 673 C CA . VAL A 1 81 ? -5.137 -7.823 8.474 1.00 88.94 81 VAL A CA 1
ATOM 674 C C . VAL A 1 81 ? -6.660 -7.885 8.565 1.00 88.94 81 VAL A C 1
ATOM 676 O O . VAL A 1 81 ? -7.282 -6.849 8.777 1.00 88.94 81 VAL A O 1
ATOM 679 N N . LEU A 1 82 ? -7.246 -9.082 8.454 1.00 88.88 82 LEU A N 1
ATOM 680 C CA . LEU A 1 82 ? -8.690 -9.294 8.604 1.00 88.88 82 LEU A CA 1
ATOM 681 C C . LEU A 1 82 ? -9.161 -8.908 10.009 1.00 88.88 82 LEU A C 1
ATOM 683 O O . LEU A 1 82 ? -10.116 -8.151 10.148 1.00 88.88 82 LEU A O 1
ATOM 687 N N . GLN A 1 83 ? -8.435 -9.358 11.036 1.00 89.88 83 GLN A N 1
ATOM 688 C CA . GLN A 1 83 ? -8.715 -9.014 12.434 1.00 89.88 83 GLN A CA 1
ATOM 689 C C . GLN A 1 83 ? -8.694 -7.502 12.665 1.00 89.88 83 GLN A C 1
ATOM 691 O O . GLN A 1 83 ? -9.608 -6.953 13.270 1.00 89.88 83 GLN A O 1
ATOM 696 N N . TYR A 1 84 ? -7.678 -6.815 12.135 1.00 88.19 84 TYR A N 1
ATOM 697 C CA . TYR A 1 84 ? -7.579 -5.363 12.259 1.00 88.19 84 TYR A CA 1
ATOM 698 C C . TYR A 1 84 ? -8.763 -4.632 11.606 1.00 88.19 84 TYR A C 1
ATOM 700 O O . TYR A 1 84 ? -9.246 -3.636 12.146 1.00 88.19 84 TYR A O 1
ATOM 708 N N . ASP A 1 85 ? -9.209 -5.090 10.434 1.00 86.81 85 ASP A N 1
ATOM 709 C CA . ASP A 1 85 ? -10.324 -4.468 9.715 1.00 86.81 85 ASP A CA 1
ATOM 710 C C . ASP A 1 85 ? -11.658 -4.684 10.456 1.00 86.81 85 ASP A C 1
ATOM 712 O O . ASP A 1 85 ? -12.418 -3.729 10.620 1.00 86.81 85 ASP A O 1
ATOM 716 N N . ASP A 1 86 ? -11.890 -5.884 11.004 1.00 87.31 86 ASP A N 1
ATOM 717 C CA . ASP A 1 86 ? -13.078 -6.212 11.809 1.00 87.31 86 ASP A CA 1
ATOM 718 C C . ASP A 1 86 ? -13.130 -5.413 13.123 1.00 87.31 86 ASP A C 1
ATOM 720 O O . ASP A 1 86 ? -14.126 -4.746 13.412 1.00 87.31 86 ASP A O 1
ATOM 724 N N . GLU A 1 87 ? -12.025 -5.365 13.877 1.00 87.88 87 GLU A N 1
ATOM 725 C CA . GLU A 1 87 ? -11.917 -4.545 15.096 1.00 87.88 87 GLU A CA 1
ATOM 726 C C . GLU A 1 87 ? -12.209 -3.064 14.808 1.00 87.88 87 GLU A C 1
ATOM 728 O O . GLU A 1 87 ? -12.887 -2.372 15.578 1.00 87.88 87 GLU A O 1
ATOM 733 N N . LYS A 1 88 ? -11.718 -2.560 13.671 1.00 84.56 88 LYS A N 1
ATOM 734 C CA . LYS A 1 88 ? -11.958 -1.181 13.244 1.00 84.56 88 LYS A CA 1
ATOM 735 C C . LYS A 1 88 ? -13.424 -0.957 12.858 1.00 84.56 88 LYS A C 1
ATOM 737 O O . LYS A 1 88 ? -13.979 0.079 13.233 1.00 84.56 88 LYS A O 1
ATOM 742 N N . ALA A 1 89 ? -14.050 -1.895 12.150 1.00 83.50 89 ALA A N 1
ATOM 743 C CA . ALA A 1 89 ? -15.459 -1.817 11.767 1.00 83.50 89 ALA A CA 1
ATOM 744 C C . ALA A 1 89 ? -16.382 -1.816 12.997 1.00 83.50 89 ALA A C 1
ATOM 746 O O . ALA A 1 89 ? -17.280 -0.972 13.097 1.00 83.50 89 ALA A O 1
ATOM 747 N N . GLN A 1 90 ? -16.107 -2.682 13.976 1.00 84.75 90 GLN A N 1
ATOM 748 C CA . GLN A 1 90 ? -16.840 -2.748 15.244 1.00 84.75 90 GLN A CA 1
ATOM 749 C C . GLN A 1 90 ? -16.732 -1.432 16.023 1.00 84.75 90 GLN A C 1
ATOM 751 O O . GLN A 1 90 ? -17.750 -0.833 16.380 1.00 84.75 90 GLN A O 1
ATOM 756 N N . ALA A 1 91 ? -15.515 -0.905 16.185 1.00 83.94 91 ALA A N 1
ATOM 757 C CA . ALA A 1 91 ? -15.290 0.353 16.894 1.00 83.94 91 ALA A CA 1
ATOM 758 C C . ALA A 1 91 ? -15.977 1.564 16.230 1.00 83.94 91 ALA A C 1
ATOM 760 O O . ALA A 1 91 ? -16.300 2.542 16.910 1.00 83.94 91 ALA A O 1
ATOM 761 N N . GLN A 1 92 ? -16.191 1.545 14.908 1.00 80.31 92 GLN A N 1
ATOM 762 C CA . GLN A 1 92 ? -16.957 2.586 14.213 1.00 80.31 92 GLN A CA 1
ATOM 763 C C . GLN A 1 92 ? -18.469 2.410 14.393 1.00 80.31 92 GLN A C 1
ATOM 765 O O . GLN A 1 92 ? -19.159 3.399 14.649 1.00 80.31 92 GLN A O 1
ATOM 770 N N . GLY A 1 93 ? -18.975 1.177 14.314 1.00 78.25 93 GLY A N 1
ATOM 771 C CA . GLY A 1 93 ? -20.392 0.874 14.529 1.00 78.25 93 GLY A CA 1
ATOM 772 C C . GLY A 1 93 ? -20.871 1.234 15.937 1.00 78.25 93 GLY A C 1
ATOM 773 O O . GLY A 1 93 ? -21.938 1.826 16.095 1.00 78.25 93 GLY A O 1
ATOM 774 N N . GLU A 1 94 ? -20.058 0.961 16.959 1.00 77.81 94 GLU A N 1
ATOM 775 C CA . GLU A 1 94 ? -20.366 1.309 18.353 1.00 77.81 94 GLU A CA 1
ATOM 776 C C . GLU A 1 94 ? -20.475 2.824 18.572 1.00 77.81 94 GLU A C 1
ATOM 778 O O . GLU A 1 94 ? -21.375 3.289 19.274 1.00 77.81 94 GLU A O 1
ATOM 783 N N . ARG A 1 95 ? -19.601 3.615 17.933 1.00 79.19 95 ARG A N 1
ATOM 784 C CA . ARG A 1 95 ? -19.631 5.086 18.024 1.00 79.19 95 ARG A CA 1
ATOM 785 C C . ARG A 1 95 ? -20.911 5.666 17.432 1.00 79.19 95 ARG A C 1
ATOM 787 O O . ARG A 1 95 ? -21.528 6.520 18.061 1.00 79.19 95 ARG A O 1
ATOM 794 N N . LEU A 1 96 ? -21.328 5.167 16.270 1.00 75.19 96 LEU A N 1
ATOM 795 C CA . LEU A 1 96 ? -22.557 5.606 15.602 1.00 75.19 96 LEU A CA 1
ATOM 796 C C . LEU A 1 96 ? -23.803 5.251 16.432 1.00 75.19 96 LEU A C 1
ATOM 798 O O . LEU A 1 96 ? -24.668 6.099 16.641 1.00 75.19 96 LEU A O 1
ATOM 802 N N . HIS A 1 97 ? -23.857 4.037 16.991 1.00 77.62 97 HIS A N 1
ATOM 803 C CA . HIS A 1 97 ? -24.956 3.613 17.867 1.00 77.62 97 HIS A CA 1
ATOM 804 C C . HIS A 1 97 ? -25.040 4.450 19.157 1.00 77.62 97 HIS A C 1
ATOM 806 O O . HIS A 1 97 ? -26.135 4.763 19.634 1.00 77.62 97 HIS A O 1
ATOM 812 N N . GLN A 1 98 ? -23.889 4.821 19.730 1.00 73.00 98 GLN A N 1
ATOM 813 C CA . GLN A 1 98 ? -23.815 5.675 20.917 1.00 73.00 98 GLN A CA 1
ATOM 814 C C . GLN A 1 98 ? -24.335 7.093 20.622 1.00 73.00 98 GLN A C 1
ATOM 816 O O . GLN A 1 98 ? -25.052 7.663 21.450 1.00 73.00 98 GLN A O 1
ATOM 821 N N . GLU A 1 99 ? -24.013 7.643 19.447 1.00 75.12 99 GLU A N 1
ATOM 822 C CA . GLU A 1 99 ? -24.504 8.945 18.980 1.00 75.12 99 GLU A CA 1
ATOM 823 C C . GLU A 1 99 ? -26.018 8.924 18.705 1.00 75.12 99 GLU A C 1
ATOM 825 O O . GLU A 1 99 ? -26.730 9.833 19.141 1.00 75.12 99 GLU A O 1
ATOM 830 N N . GLU A 1 100 ? -26.551 7.871 18.076 1.00 69.69 100 GLU A N 1
ATOM 831 C CA . GLU A 1 100 ? -27.997 7.726 17.845 1.00 69.69 100 GLU A CA 1
ATOM 832 C C . GLU A 1 100 ? -28.791 7.583 19.150 1.00 69.69 100 GLU A C 1
ATOM 834 O O . GLU A 1 100 ? -29.858 8.186 19.296 1.00 69.69 100 GLU A O 1
ATOM 839 N N . GLN A 1 101 ? -28.284 6.835 20.135 1.00 66.06 101 GLN A N 1
ATOM 840 C CA . GLN A 1 101 ? -28.942 6.714 21.443 1.00 66.06 101 GLN A CA 1
ATOM 841 C C . GLN A 1 101 ? -28.916 8.034 22.234 1.00 66.06 101 GLN A C 1
ATOM 843 O O . GLN A 1 101 ? -29.896 8.378 22.908 1.00 66.06 101 GLN A O 1
ATOM 848 N N . GLN A 1 102 ? -27.839 8.817 22.130 1.00 67.19 102 GLN A N 1
ATOM 849 C CA . GLN A 1 102 ? -27.771 10.150 22.740 1.00 67.19 102 GLN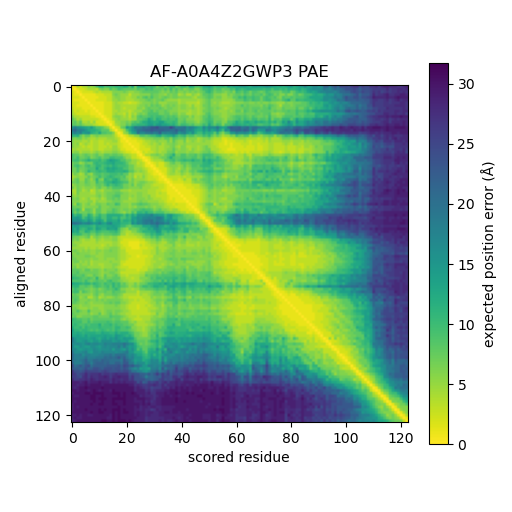 A CA 1
ATOM 850 C C . GLN A 1 102 ? -28.693 11.156 22.030 1.00 67.19 102 GLN A C 1
ATOM 852 O O . GLN A 1 102 ? -29.406 11.902 22.701 1.00 67.19 102 GLN A O 1
ATOM 857 N N . SER A 1 103 ? -28.767 11.122 20.698 1.00 63.66 103 SER A N 1
ATOM 858 C CA . SER A 1 103 ? -29.672 11.961 19.898 1.00 63.66 103 SER A CA 1
ATOM 859 C C . SER A 1 103 ? -31.155 11.656 20.172 1.00 63.66 103 SER A C 1
ATOM 861 O O . SER A 1 103 ? -31.941 12.555 20.489 1.00 63.66 103 SER A O 1
ATOM 863 N N . ASN A 1 104 ? -31.540 10.375 20.160 1.00 60.69 104 ASN A N 1
ATOM 864 C CA . ASN A 1 104 ? -32.925 9.952 20.392 1.00 60.69 104 ASN A CA 1
ATOM 865 C C . ASN A 1 104 ? -33.404 10.230 21.829 1.00 60.69 104 ASN A C 1
ATOM 867 O O . ASN A 1 104 ? -34.576 10.552 22.044 1.00 60.69 104 ASN A O 1
ATOM 871 N N . SER A 1 105 ? -32.513 10.154 22.824 1.00 58.91 105 SER A N 1
ATOM 872 C CA . SER A 1 105 ? -32.854 10.488 24.216 1.00 58.91 105 SER A CA 1
ATOM 873 C C . SER A 1 105 ? -32.977 11.998 24.473 1.00 58.91 105 SER A C 1
ATOM 875 O O . SER A 1 105 ? -33.756 12.402 25.342 1.00 58.91 105 SER A O 1
ATOM 877 N N . ALA A 1 106 ? -32.284 12.842 23.700 1.00 61.47 106 ALA A N 1
ATOM 878 C CA . ALA A 1 106 ? -32.425 14.298 23.763 1.00 61.47 106 ALA A CA 1
ATOM 879 C C . ALA A 1 106 ? -33.781 14.776 23.208 1.00 61.47 106 ALA A C 1
ATOM 881 O O . ALA A 1 106 ? -34.433 15.623 23.821 1.00 61.47 106 ALA A O 1
ATOM 882 N N . LEU A 1 107 ? -34.258 14.178 22.109 1.00 55.28 107 LEU A N 1
ATOM 883 C CA . LEU A 1 107 ? -35.532 14.542 21.471 1.00 55.28 107 LEU A CA 1
ATOM 884 C C . LEU A 1 107 ? -36.768 14.152 22.312 1.00 55.28 107 LEU A C 1
ATOM 886 O O . LEU A 1 107 ? -37.808 14.806 22.250 1.00 55.28 107 LEU A O 1
ATOM 890 N N . ALA A 1 108 ? -36.661 13.120 23.156 1.00 57.94 108 ALA A N 1
ATOM 891 C CA . ALA A 1 108 ? -37.748 12.675 24.033 1.00 57.94 108 ALA A CA 1
ATOM 892 C C . ALA A 1 108 ? -38.036 13.623 25.220 1.00 57.94 108 ALA A C 1
ATOM 894 O O . ALA A 1 108 ? -39.072 13.484 25.877 1.00 57.94 108 ALA A O 1
ATOM 895 N N . LYS A 1 109 ? -37.150 14.587 25.513 1.00 58.19 109 LYS A N 1
ATOM 896 C CA . LYS A 1 109 ? -37.253 15.471 26.690 1.00 58.19 109 LYS A CA 1
ATOM 897 C C . LYS A 1 109 ? -38.010 16.786 26.432 1.00 58.19 109 LYS A C 1
ATOM 899 O O . LYS A 1 109 ? -38.357 17.472 27.389 1.00 58.19 109 LYS A O 1
ATOM 904 N N . GLU A 1 110 ? -38.341 17.093 25.177 1.00 53.44 110 GLU A N 1
ATOM 905 C CA . GLU A 1 110 ? -38.982 18.346 24.733 1.00 53.44 110 GLU A CA 1
ATOM 906 C C . GLU A 1 110 ? -40.498 18.203 24.462 1.00 53.44 110 GLU A C 1
ATOM 908 O O . GLU A 1 110 ? -41.027 18.724 23.483 1.00 53.44 110 GLU A O 1
ATOM 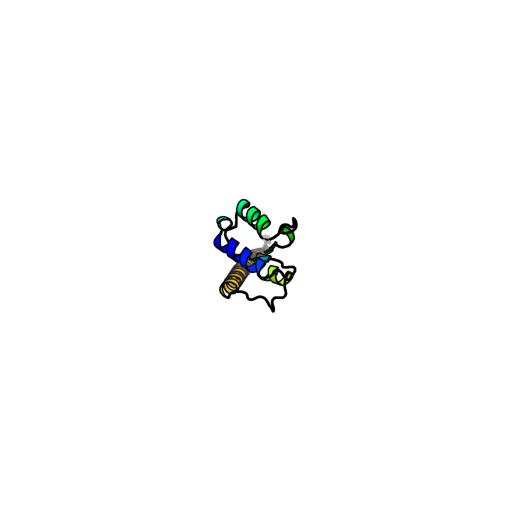913 N N . ARG A 1 111 ? -41.256 17.497 25.314 1.00 44.59 111 ARG A N 1
ATOM 914 C CA . ARG A 1 111 ? -42.727 17.646 25.322 1.00 44.59 111 ARG A CA 1
ATOM 915 C C . ARG A 1 111 ? -43.114 18.697 26.368 1.00 44.59 111 ARG A C 1
ATOM 917 O O . ARG A 1 111 ? -43.055 18.383 27.560 1.00 44.59 111 ARG A O 1
ATOM 924 N N . PRO A 1 112 ? -43.509 19.926 25.980 1.00 42.03 112 PRO A N 1
ATOM 925 C CA . PRO A 1 112 ? -43.954 20.919 26.946 1.00 42.03 112 PRO A CA 1
ATOM 926 C C . PRO A 1 112 ? -45.228 20.418 27.636 1.00 42.03 112 PRO A C 1
ATOM 928 O O . PRO A 1 112 ? -46.214 20.069 26.987 1.00 42.03 112 PRO A O 1
ATOM 931 N N . LYS A 1 113 ? -45.205 20.359 28.973 1.00 49.16 113 LYS A N 1
ATOM 932 C CA . LYS A 1 113 ? -46.408 20.127 29.782 1.00 49.16 113 LYS A CA 1
ATOM 933 C C . LYS A 1 113 ? -47.355 21.301 29.531 1.00 49.16 113 LYS A C 1
ATOM 935 O O . LYS A 1 113 ? -47.004 22.433 29.854 1.00 49.16 113 LYS A O 1
ATOM 940 N N . SER A 1 114 ? -48.523 21.046 28.940 1.00 53.69 114 SER A N 1
ATOM 941 C CA . SER A 1 114 ? -49.538 22.079 28.727 1.00 53.69 114 SER A CA 1
ATOM 942 C C . SER A 1 114 ? -49.965 22.649 30.078 1.00 53.69 114 SER A C 1
ATOM 944 O O . SER A 1 114 ? -50.562 21.949 30.899 1.00 53.69 114 SER A O 1
ATOM 946 N N . VAL A 1 115 ? -49.636 23.914 30.316 1.00 49.34 115 VAL A N 1
ATOM 947 C CA . VAL A 1 115 ? -50.083 24.663 31.485 1.00 49.34 115 VAL A CA 1
ATOM 948 C C . VAL A 1 115 ? -51.538 25.051 31.234 1.00 49.34 115 VAL A C 1
ATOM 950 O O . VAL A 1 115 ? -51.806 25.993 30.496 1.00 49.34 115 VAL A O 1
ATOM 953 N N . ILE A 1 116 ? -52.484 24.308 31.809 1.00 49.84 116 ILE A N 1
ATOM 954 C CA . ILE A 1 116 ? -53.853 24.806 31.973 1.00 49.84 116 ILE A CA 1
ATOM 955 C C . ILE A 1 116 ? -53.842 25.610 33.270 1.00 49.84 116 ILE A C 1
ATOM 957 O O . ILE A 1 116 ? -53.932 25.056 34.362 1.00 49.84 116 ILE A O 1
ATOM 961 N N . ALA A 1 117 ? -53.651 26.918 33.138 1.00 51.09 117 ALA A N 1
ATOM 962 C CA . ALA A 1 117 ? -54.010 27.876 34.166 1.00 51.09 117 ALA A CA 1
ATOM 963 C C . ALA A 1 117 ? -55.356 28.472 33.750 1.00 51.09 117 ALA A C 1
ATOM 965 O O . ALA A 1 117 ? -55.411 29.195 32.758 1.00 51.09 117 ALA A O 1
ATOM 966 N N . GLU A 1 118 ? -56.424 2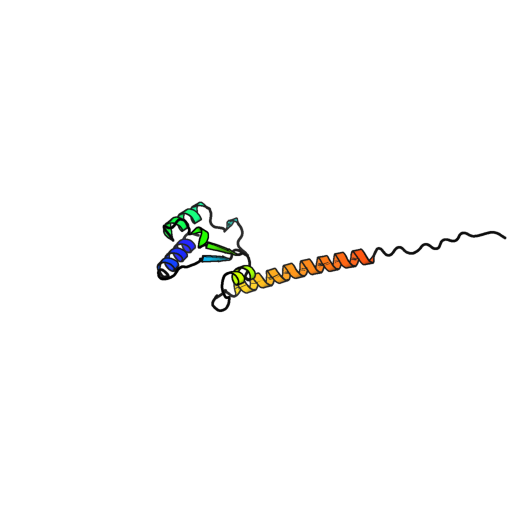8.197 34.498 1.00 46.62 118 GLU A N 1
ATOM 967 C CA . GLU A 1 118 ? -57.531 29.147 34.557 1.00 46.62 118 GLU A CA 1
ATOM 968 C C . GLU A 1 118 ? -57.722 29.603 36.003 1.00 46.62 118 GLU A C 1
ATOM 970 O O . GLU A 1 118 ? -57.942 28.827 36.932 1.00 46.62 118 GLU A O 1
ATOM 975 N N . VAL A 1 119 ? -57.492 30.903 36.133 1.00 48.41 119 VAL A N 1
ATOM 976 C CA . VAL A 1 119 ? -57.609 31.781 37.286 1.00 48.41 119 VAL A CA 1
ATOM 977 C C . VAL A 1 119 ? -59.060 31.828 37.764 1.00 48.41 119 VAL A C 1
ATOM 979 O O . VAL A 1 119 ? -59.992 31.793 36.966 1.00 48.41 119 VAL A O 1
ATOM 982 N N . GLY A 1 120 ? -59.229 31.915 39.085 1.00 47.12 120 GLY A N 1
ATOM 983 C CA . GLY A 1 120 ? -60.526 31.991 39.744 1.00 47.12 120 GLY A CA 1
ATOM 984 C C . GLY A 1 120 ? -61.401 33.162 39.298 1.00 47.12 120 GLY A C 1
ATOM 985 O O . GLY A 1 120 ? -60.933 34.156 38.746 1.00 47.12 120 GLY A O 1
ATOM 986 N N . ARG A 1 121 ? -62.692 33.046 39.603 1.00 38.50 121 ARG A N 1
ATOM 987 C CA . ARG A 1 121 ? -63.595 34.185 39.721 1.00 38.50 121 ARG A CA 1
ATOM 988 C C . ARG A 1 121 ? -64.489 33.996 40.937 1.00 38.50 121 ARG A C 1
ATOM 990 O O . ARG A 1 121 ? -65.001 32.908 41.186 1.00 38.50 121 ARG A O 1
ATOM 997 N N . ASP A 1 122 ? -64.573 35.092 41.666 1.00 43.47 122 ASP A N 1
ATOM 998 C CA . ASP A 1 122 ? -65.318 35.370 42.880 1.00 43.47 122 ASP A CA 1
ATOM 999 C C . ASP A 1 122 ? -66.803 34.972 42.800 1.00 43.47 122 ASP A C 1
ATOM 1001 O O . ASP A 1 122 ? -67.430 35.161 41.754 1.00 43.47 122 ASP A O 1
ATOM 1005 N N . ILE A 1 123 ? -67.339 34.450 43.914 1.00 40.09 123 ILE A N 1
ATOM 1006 C CA . ILE A 1 123 ? -68.542 34.881 44.672 1.00 40.09 123 ILE A CA 1
ATOM 1007 C C . ILE A 1 123 ? -68.674 33.981 45.908 1.00 40.09 123 ILE A C 1
ATOM 1009 O O . ILE A 1 123 ? -68.666 32.740 45.747 1.00 40.09 123 ILE A O 1
#

pLDDT: mean 73.85, std 13.18, range [38.5, 90.38]